Protein AF-A0A662HQ73-F1 (afdb_monomer_lite)

Secondary structure (DSSP, 8-state):
--EEEESSHHHHHHHHHTTSS-TTTEEEEEETTEEEEEESS-BTTB-EEEEE--TTTHHHHHHHHHHTT--EEE---------

Foldseek 3Di:
DEEAEDADVVVVVVCVVVVLDAQVFWAWEDDQQKTWTDGPDDDPSNYIYIYRDDNVCSVVVVVVCVVRVHHYHYDDDDDDDDD

pLDDT: mean 89.9, std 6.98, range [53.91, 97.31]

Sequence (83 aa):
MALIRLFNGKDLQKLIDKKIVSPDTHIIVVRFNTFYFVPIVTSRHRHYIILKANRSEGVDLFKNLAKQGFTLVKGSLRFLIER

Radius of gyration: 12.06 Å; chains: 1; bounding box: 26×37×28 Å

Structure (mmCIF, N/CA/C/O backbone):
data_AF-A0A662HQ73-F1
#
_entry.id   AF-A0A662HQ73-F1
#
loop_
_atom_site.group_PDB
_atom_site.id
_atom_site.type_symbol
_atom_site.label_atom_id
_atom_site.label_alt_id
_atom_site.label_comp_id
_atom_site.label_asym_id
_atom_site.label_entity_id
_atom_site.label_seq_id
_atom_site.pdbx_PDB_ins_code
_atom_site.Cartn_x
_atom_site.Cartn_y
_atom_site.Cartn_z
_atom_site.occupancy
_atom_site.B_iso_or_equiv
_atom_site.auth_seq_id
_atom_site.auth_comp_id
_atom_site.auth_asym_id
_atom_site.auth_atom_id
_atom_site.pdbx_PDB_model_num
ATOM 1 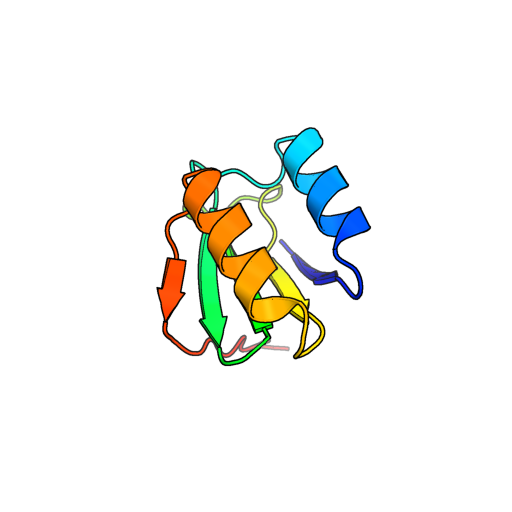N N . MET A 1 1 ? 7.087 -13.719 -8.838 1.00 76.31 1 MET A N 1
ATOM 2 C CA . MET A 1 1 ? 6.312 -12.592 -8.269 1.00 76.31 1 MET A CA 1
ATOM 3 C C . MET A 1 1 ? 5.469 -13.154 -7.136 1.00 76.31 1 MET A C 1
ATOM 5 O O . MET A 1 1 ? 5.024 -14.285 -7.261 1.00 76.31 1 MET A O 1
ATOM 9 N N . ALA A 1 2 ? 5.324 -12.441 -6.021 1.00 84.38 2 ALA A N 1
ATOM 10 C CA . ALA A 1 2 ? 4.690 -12.987 -4.816 1.00 84.38 2 ALA A CA 1
ATOM 11 C C . ALA A 1 2 ? 3.581 -12.062 -4.314 1.00 84.38 2 ALA A C 1
ATOM 13 O O . ALA A 1 2 ? 3.616 -10.859 -4.580 1.00 84.38 2 ALA A O 1
ATOM 14 N N . LEU A 1 3 ? 2.632 -12.641 -3.580 1.00 89.06 3 LEU A N 1
ATOM 15 C CA . LEU A 1 3 ? 1.639 -11.913 -2.805 1.00 89.06 3 LEU A CA 1
ATOM 16 C C . LEU A 1 3 ? 2.102 -11.858 -1.349 1.00 89.06 3 LEU A C 1
ATOM 18 O O . LEU A 1 3 ? 2.076 -12.866 -0.644 1.00 89.06 3 LEU A O 1
ATOM 22 N N . ILE A 1 4 ? 2.530 -10.683 -0.907 1.00 91.19 4 ILE A N 1
ATOM 23 C CA . ILE A 1 4 ? 3.025 -10.450 0.448 1.00 91.19 4 ILE A CA 1
ATOM 24 C C . ILE A 1 4 ? 1.869 -9.929 1.301 1.00 91.19 4 ILE A C 1
ATOM 26 O O . ILE A 1 4 ? 1.162 -9.001 0.914 1.00 91.19 4 ILE A O 1
ATOM 30 N N . ARG A 1 5 ? 1.669 -10.513 2.482 1.00 91.81 5 ARG A N 1
ATOM 31 C CA . ARG A 1 5 ? 0.701 -10.017 3.466 1.00 91.81 5 ARG A CA 1
ATOM 32 C C . ARG A 1 5 ? 1.457 -9.357 4.607 1.00 91.81 5 ARG A C 1
ATOM 34 O O . ARG A 1 5 ? 2.295 -9.995 5.235 1.00 91.81 5 ARG A O 1
ATOM 41 N N . LEU A 1 6 ? 1.154 -8.090 4.857 1.00 91.50 6 LEU A N 1
ATOM 42 C CA . LEU A 1 6 ? 1.674 -7.329 5.981 1.00 91.50 6 LEU A CA 1
ATOM 43 C C . LEU A 1 6 ? 0.608 -7.250 7.069 1.00 91.50 6 LEU A C 1
ATOM 45 O O . LEU A 1 6 ? -0.559 -6.948 6.804 1.00 91.50 6 LEU A O 1
ATOM 49 N N . PHE A 1 7 ? 1.039 -7.504 8.299 1.00 82.88 7 PHE A N 1
ATOM 50 C CA . PHE A 1 7 ? 0.185 -7.480 9.487 1.00 82.88 7 PHE A CA 1
ATOM 51 C C . PHE A 1 7 ? 0.382 -6.216 10.331 1.00 82.88 7 PHE A C 1
ATOM 53 O O . PHE A 1 7 ? -0.348 -6.006 11.293 1.00 82.88 7 PHE A O 1
ATOM 60 N N . ASN A 1 8 ? 1.363 -5.375 9.989 1.00 81.56 8 ASN A N 1
ATOM 61 C CA . ASN A 1 8 ? 1.644 -4.125 10.685 1.00 81.56 8 ASN A CA 1
ATOM 62 C C . ASN A 1 8 ? 2.100 -3.029 9.700 1.00 81.56 8 ASN A C 1
ATOM 64 O O . ASN A 1 8 ? 2.608 -3.314 8.614 1.00 81.56 8 ASN A O 1
ATOM 68 N N . GLY A 1 9 ? 1.934 -1.763 10.095 1.00 81.56 9 GLY A N 1
ATOM 69 C CA . GLY A 1 9 ? 2.376 -0.611 9.299 1.00 81.56 9 GLY A CA 1
ATOM 70 C C . GLY A 1 9 ? 3.892 -0.365 9.317 1.00 81.56 9 GLY A C 1
ATOM 71 O O . GLY A 1 9 ? 4.416 0.259 8.399 1.00 81.56 9 GLY A O 1
ATOM 72 N N . LYS A 1 10 ? 4.625 -0.881 10.315 1.00 86.50 10 LYS A N 1
ATOM 73 C CA . LYS A 1 10 ? 6.088 -0.706 10.413 1.00 86.50 10 LYS A CA 1
ATOM 74 C C . LYS A 1 10 ? 6.819 -1.413 9.270 1.00 86.50 10 LYS A C 1
ATOM 76 O O . LYS A 1 10 ? 7.778 -0.878 8.722 1.00 86.50 10 LYS A O 1
ATOM 81 N N . ASP A 1 11 ? 6.358 -2.598 8.889 1.00 88.25 11 ASP A N 1
ATOM 82 C CA . ASP A 1 11 ? 6.929 -3.361 7.785 1.00 88.25 11 ASP A CA 1
ATOM 83 C C . ASP A 1 11 ? 6.603 -2.721 6.436 1.00 88.25 11 ASP A C 1
ATOM 85 O O . ASP A 1 11 ? 7.450 -2.741 5.547 1.00 88.25 11 ASP A O 1
ATOM 89 N N . LEU A 1 12 ? 5.441 -2.067 6.302 1.00 90.31 12 LEU A N 1
ATOM 90 C CA . LEU A 1 12 ? 5.154 -1.239 5.129 1.00 90.31 12 LEU A CA 1
ATOM 91 C C . LEU A 1 12 ? 6.167 -0.094 5.011 1.00 90.31 12 LEU A C 1
ATOM 93 O O . LEU A 1 12 ? 6.718 0.112 3.931 1.00 90.31 12 LEU A O 1
ATOM 97 N N . GLN A 1 13 ? 6.448 0.611 6.111 1.00 90.00 13 GLN A N 1
ATOM 98 C CA . GLN A 1 13 ? 7.393 1.728 6.093 1.00 90.00 13 GLN A CA 1
ATOM 99 C C . GLN A 1 13 ? 8.786 1.278 5.637 1.00 90.00 13 GLN A C 1
ATOM 101 O O . GLN A 1 13 ? 9.358 1.896 4.747 1.00 90.00 13 GLN A O 1
ATOM 106 N N . LYS A 1 14 ? 9.273 0.122 6.110 1.00 91.44 14 LYS A N 1
ATOM 107 C CA . LYS A 1 14 ? 10.542 -0.458 5.628 1.00 91.44 14 LYS A CA 1
ATOM 108 C C . LYS A 1 14 ? 10.560 -0.682 4.111 1.00 91.44 14 LYS A C 1
ATOM 110 O O . LYS A 1 14 ? 11.612 -0.539 3.491 1.00 91.44 14 LYS A O 1
ATOM 115 N N . LEU A 1 15 ? 9.438 -1.088 3.509 1.00 90.62 15 LEU A N 1
ATOM 116 C CA . LEU A 1 15 ? 9.350 -1.298 2.058 1.00 90.62 15 LEU A CA 1
ATOM 117 C C . LEU A 1 15 ? 9.358 0.024 1.283 1.00 90.62 15 LEU A C 1
ATOM 119 O O . LEU A 1 15 ? 9.945 0.083 0.199 1.00 90.62 15 LEU A O 1
ATOM 123 N N . ILE A 1 16 ? 8.739 1.066 1.840 1.00 91.31 16 ILE A N 1
ATOM 124 C CA . ILE A 1 16 ? 8.753 2.421 1.280 1.00 91.31 16 ILE A CA 1
ATOM 125 C C . ILE A 1 16 ? 10.157 3.025 1.378 1.00 91.31 16 ILE A C 1
ATOM 127 O O . ILE A 1 16 ? 10.693 3.482 0.370 1.00 91.31 16 ILE A O 1
ATOM 131 N N . ASP A 1 17 ? 10.798 2.937 2.544 1.00 91.31 17 ASP A N 1
ATOM 132 C CA . ASP A 1 17 ? 12.146 3.470 2.783 1.00 91.31 17 ASP A CA 1
ATOM 133 C C . ASP A 1 17 ? 13.180 2.816 1.853 1.00 91.31 17 ASP A C 1
ATOM 135 O O . ASP A 1 17 ? 14.063 3.477 1.306 1.00 91.31 17 ASP A O 1
ATOM 139 N N . LYS A 1 18 ? 13.028 1.509 1.599 1.00 89.94 18 LYS A N 1
ATOM 140 C CA . LYS A 1 18 ? 13.850 0.758 0.635 1.00 89.94 18 LYS A CA 1
ATOM 141 C C . LYS A 1 18 ? 13.488 1.020 -0.832 1.00 89.94 18 LYS A C 1
ATOM 143 O O . LYS A 1 18 ? 14.079 0.395 -1.711 1.00 89.94 18 LYS A O 1
ATOM 148 N N . LYS A 1 19 ? 12.509 1.887 -1.120 1.00 88.00 19 LYS A N 1
ATOM 149 C CA . LYS A 1 19 ? 11.978 2.178 -2.469 1.00 88.00 19 LYS A CA 1
ATOM 150 C C . LYS A 1 19 ? 11.485 0.934 -3.227 1.00 88.00 19 LYS A C 1
ATOM 152 O O . LYS A 1 19 ? 11.387 0.917 -4.460 1.00 88.00 19 LYS A O 1
ATOM 157 N N . ILE A 1 20 ? 11.149 -0.123 -2.488 1.00 88.12 20 ILE A N 1
ATOM 158 C CA . ILE A 1 20 ? 10.510 -1.323 -3.037 1.00 88.12 20 ILE A CA 1
ATOM 159 C C . ILE A 1 20 ? 9.069 -0.977 -3.411 1.00 88.12 20 ILE A C 1
ATOM 161 O O . ILE A 1 20 ? 8.587 -1.412 -4.457 1.00 88.12 20 ILE A O 1
ATOM 165 N N . VAL A 1 21 ? 8.429 -0.139 -2.592 1.00 92.75 21 VAL A N 1
ATOM 166 C CA . VAL A 1 21 ? 7.092 0.414 -2.806 1.00 92.75 21 VAL A CA 1
ATOM 167 C C . VAL A 1 21 ? 7.198 1.930 -2.892 1.00 92.75 21 VAL A C 1
ATOM 169 O O . VAL A 1 21 ? 7.729 2.569 -1.993 1.00 92.75 21 VAL A O 1
ATOM 172 N N . SER A 1 22 ? 6.700 2.512 -3.973 1.00 94.62 22 SER A N 1
ATOM 173 C CA . SER A 1 22 ? 6.680 3.959 -4.191 1.00 94.62 22 SER A CA 1
ATOM 174 C C . SER A 1 22 ? 5.500 4.336 -5.090 1.00 94.62 22 SER A C 1
ATOM 176 O O . SER A 1 22 ? 4.981 3.452 -5.784 1.00 94.62 22 SER A O 1
ATOM 178 N N . PRO A 1 23 ? 5.098 5.618 -5.129 1.00 96.00 23 PRO A N 1
ATOM 179 C CA . PRO A 1 23 ? 4.050 6.093 -6.032 1.00 96.00 23 PRO A CA 1
ATOM 180 C C . PRO A 1 23 ? 4.288 5.735 -7.503 1.00 96.00 23 PRO A C 1
ATOM 182 O O . PRO A 1 23 ? 3.362 5.328 -8.195 1.00 96.00 23 PRO A O 1
ATOM 185 N N . ASP A 1 24 ? 5.542 5.791 -7.956 1.00 93.75 24 ASP A N 1
ATOM 186 C CA . ASP A 1 24 ? 5.908 5.507 -9.353 1.00 93.75 24 ASP A CA 1
ATOM 187 C C . ASP A 1 24 ? 5.848 4.018 -9.706 1.00 93.75 24 ASP A C 1
ATOM 189 O O . ASP A 1 24 ? 5.974 3.628 -10.865 1.00 93.75 24 ASP A O 1
ATOM 193 N N . THR A 1 25 ? 5.735 3.154 -8.696 1.00 94.06 25 THR A N 1
ATOM 194 C CA . THR A 1 25 ? 5.851 1.705 -8.873 1.00 94.06 25 THR A CA 1
ATOM 195 C C . THR A 1 25 ? 4.585 0.967 -8.482 1.00 94.06 25 THR A C 1
ATOM 197 O O . THR A 1 25 ? 4.382 -0.140 -8.979 1.00 94.06 25 THR A O 1
ATOM 200 N N . HIS A 1 26 ? 3.745 1.549 -7.620 1.00 96.31 26 HIS A N 1
ATOM 201 C CA . HIS A 1 26 ? 2.535 0.917 -7.110 1.00 96.31 26 HIS A CA 1
ATOM 202 C C . HIS A 1 26 ? 1.341 1.872 -7.090 1.00 96.31 26 HIS A C 1
ATOM 204 O O . HIS A 1 26 ? 1.430 3.004 -6.621 1.00 96.31 26 HIS A O 1
ATOM 210 N N . ILE A 1 27 ? 0.188 1.344 -7.487 1.00 96.38 27 ILE A N 1
ATOM 211 C CA . ILE A 1 27 ? -1.127 1.927 -7.209 1.00 96.38 27 ILE A CA 1
ATOM 212 C C . ILE A 1 27 ? -1.700 1.229 -5.979 1.00 96.38 27 ILE A C 1
ATOM 214 O O . ILE A 1 27 ? -1.435 0.048 -5.741 1.00 96.38 27 ILE A O 1
ATOM 218 N N . ILE A 1 28 ? -2.496 1.944 -5.192 1.00 97.00 28 ILE A N 1
ATOM 219 C CA . ILE A 1 28 ? -3.126 1.394 -3.997 1.00 97.00 28 ILE A CA 1
ATOM 220 C C . ILE A 1 28 ? -4.623 1.247 -4.232 1.00 97.00 28 ILE A C 1
ATOM 222 O O . ILE A 1 28 ? -5.333 2.238 -4.378 1.00 97.00 28 ILE A O 1
ATOM 226 N N . VAL A 1 29 ? -5.134 0.019 -4.208 1.00 97.06 29 VAL A N 1
ATOM 227 C CA . VAL A 1 29 ? -6.579 -0.221 -4.150 1.00 97.06 29 VAL A CA 1
ATOM 228 C C . VAL A 1 29 ? -7.003 -0.332 -2.691 1.00 97.06 29 VAL A C 1
ATOM 230 O O . VAL A 1 29 ? -6.394 -1.064 -1.914 1.00 97.06 29 VAL A O 1
ATOM 233 N N . VAL A 1 30 ? -8.043 0.396 -2.301 1.00 95.38 30 VAL A N 1
ATOM 234 C CA . VAL A 1 30 ? -8.513 0.474 -0.915 1.00 95.38 30 VAL A CA 1
ATOM 235 C C . VAL A 1 30 ? -9.913 -0.116 -0.804 1.00 95.38 30 VAL A C 1
ATOM 237 O O . VAL A 1 30 ? -10.851 0.363 -1.448 1.00 95.38 30 VAL A O 1
ATOM 240 N N . ARG A 1 31 ? -10.059 -1.124 0.067 1.00 92.69 31 ARG A N 1
ATOM 241 C CA . ARG A 1 31 ? -11.338 -1.749 0.433 1.00 92.69 31 ARG A CA 1
ATOM 242 C C . ARG A 1 31 ? -11.493 -1.762 1.950 1.00 92.69 31 ARG A C 1
ATOM 244 O O . ARG A 1 31 ? -10.801 -2.515 2.632 1.00 92.69 31 ARG A O 1
ATOM 251 N N . PHE A 1 32 ? -12.429 -0.980 2.483 1.00 89.38 32 PHE A N 1
ATOM 252 C CA . PHE A 1 32 ? -12.605 -0.813 3.933 1.00 89.38 32 PHE A CA 1
ATOM 253 C C . PHE A 1 32 ? -11.284 -0.408 4.619 1.00 89.38 32 PHE A C 1
ATOM 255 O O . PHE A 1 32 ? -10.782 0.680 4.365 1.00 89.38 32 PHE A O 1
ATOM 262 N N . ASN A 1 33 ? -10.712 -1.276 5.457 1.00 90.19 33 ASN A N 1
ATOM 263 C CA . ASN A 1 33 ? -9.427 -1.098 6.142 1.00 90.19 33 ASN A CA 1
ATOM 264 C C . ASN A 1 33 ? -8.274 -1.893 5.498 1.00 90.19 33 ASN A C 1
ATOM 266 O O . ASN A 1 33 ? -7.241 -2.108 6.131 1.00 90.19 33 ASN A O 1
ATOM 270 N N . THR A 1 34 ? -8.459 -2.389 4.273 1.00 93.25 34 THR A N 1
ATOM 271 C CA . THR A 1 34 ? -7.451 -3.165 3.543 1.00 93.25 34 THR A CA 1
ATOM 272 C C . THR A 1 34 ? -6.900 -2.357 2.376 1.00 93.25 34 THR A C 1
ATOM 274 O O . THR A 1 34 ? -7.661 -1.831 1.561 1.00 93.25 34 THR A O 1
ATOM 277 N N . PHE A 1 35 ? -5.576 -2.298 2.298 1.00 95.62 35 PHE A N 1
ATOM 278 C CA . PHE A 1 35 ? -4.804 -1.590 1.287 1.00 95.62 35 PHE A CA 1
ATOM 279 C C . PHE A 1 35 ? -4.050 -2.618 0.449 1.00 95.62 35 PHE A C 1
ATOM 281 O O . PHE A 1 35 ? -3.243 -3.391 0.968 1.00 95.62 35 PHE A O 1
ATOM 288 N N . TYR A 1 36 ? -4.338 -2.635 -0.844 1.00 96.25 36 TYR A N 1
ATOM 289 C CA . TYR A 1 36 ? -3.708 -3.507 -1.821 1.00 96.25 36 TYR A CA 1
ATOM 290 C C . TYR A 1 36 ? -2.733 -2.682 -2.651 1.00 96.25 36 TYR A C 1
ATOM 292 O O . TYR A 1 36 ? -3.164 -1.860 -3.454 1.00 96.25 36 TYR A O 1
ATOM 300 N N . PHE A 1 37 ? -1.437 -2.903 -2.481 1.00 95.69 37 PHE A N 1
ATOM 301 C CA . PHE A 1 37 ? -0.416 -2.292 -3.320 1.00 95.69 37 PHE A CA 1
ATOM 302 C C . PHE A 1 37 ? -0.213 -3.179 -4.542 1.00 95.69 37 PHE A C 1
ATOM 304 O O . PHE A 1 37 ? 0.156 -4.353 -4.432 1.00 95.69 37 PHE A O 1
ATOM 311 N N . VAL A 1 38 ? -0.494 -2.602 -5.700 1.00 95.06 38 VAL A N 1
ATOM 312 C CA . VAL A 1 38 ? -0.509 -3.254 -7.003 1.00 95.06 38 VAL A CA 1
ATOM 313 C C . VAL A 1 38 ? 0.614 -2.651 -7.835 1.00 95.06 38 VAL A C 1
ATOM 315 O O . VAL A 1 38 ? 0.576 -1.445 -8.075 1.00 95.06 38 VAL A O 1
ATOM 318 N N . PRO A 1 39 ? 1.603 -3.442 -8.282 1.00 94.50 39 PRO A N 1
ATOM 319 C CA . PRO A 1 39 ? 2.621 -2.957 -9.200 1.00 94.50 39 PRO A CA 1
ATOM 320 C C . PRO A 1 39 ? 2.004 -2.360 -10.467 1.00 94.50 39 PRO A C 1
ATOM 322 O O . PRO A 1 39 ? 1.165 -3.002 -11.095 1.00 94.50 39 PRO A O 1
ATOM 325 N N . ILE A 1 40 ? 2.448 -1.166 -10.862 1.00 93.12 40 ILE A N 1
ATOM 326 C CA . ILE A 1 40 ? 2.061 -0.548 -12.143 1.00 93.12 40 ILE A CA 1
ATOM 327 C C . ILE A 1 40 ? 2.638 -1.369 -13.299 1.00 93.12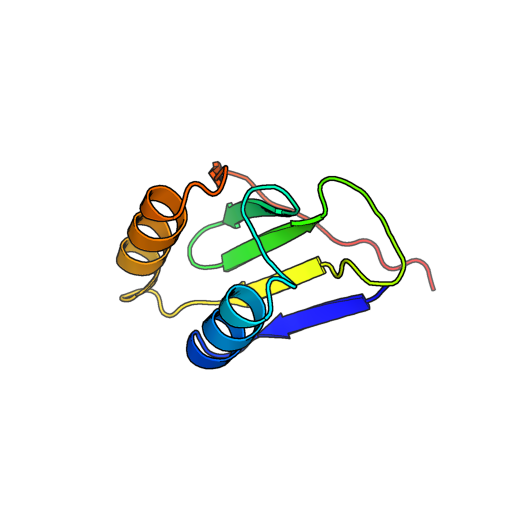 40 ILE A C 1
ATOM 329 O O . ILE A 1 40 ? 1.943 -1.694 -14.256 1.00 93.12 40 ILE A O 1
ATOM 333 N N . VAL A 1 41 ? 3.915 -1.742 -13.169 1.00 88.00 41 VAL A N 1
ATOM 334 C CA . VAL A 1 41 ? 4.621 -2.617 -14.105 1.00 88.00 41 VAL A CA 1
ATOM 335 C C . VAL A 1 41 ? 5.000 -3.902 -13.383 1.00 88.00 41 VAL A C 1
ATOM 337 O O . VAL A 1 41 ? 5.704 -3.892 -12.368 1.00 88.00 41 VAL A O 1
ATOM 340 N N . THR A 1 42 ? 4.542 -5.029 -13.918 1.00 79.12 42 THR A N 1
ATOM 341 C CA . THR A 1 42 ? 4.850 -6.354 -13.381 1.00 79.12 42 THR A CA 1
ATOM 342 C C . THR A 1 42 ? 6.314 -6.705 -13.628 1.00 79.12 42 THR A C 1
ATOM 344 O O . THR A 1 42 ? 6.788 -6.672 -14.761 1.00 79.12 42 THR A O 1
ATOM 347 N N . SER A 1 43 ? 7.041 -7.085 -12.576 1.00 83.19 43 SER A N 1
ATOM 348 C CA . SER A 1 43 ? 8.400 -7.627 -12.691 1.00 83.19 43 SER A CA 1
ATOM 349 C C . SER A 1 43 ? 8.699 -8.581 -11.536 1.00 83.19 43 SER A C 1
ATOM 351 O O . SER A 1 43 ? 7.984 -8.604 -10.534 1.00 83.19 43 SER A O 1
ATOM 353 N N . ARG A 1 44 ? 9.792 -9.350 -11.629 1.00 82.25 44 ARG A N 1
ATOM 354 C CA . ARG A 1 44 ? 10.177 -10.304 -10.571 1.00 82.25 44 ARG A CA 1
ATOM 355 C C . ARG A 1 44 ? 10.409 -9.663 -9.194 1.00 82.25 44 ARG A C 1
ATOM 357 O O . ARG A 1 44 ? 10.283 -10.366 -8.198 1.00 82.25 44 ARG A O 1
ATOM 364 N N . HIS A 1 45 ? 10.698 -8.361 -9.165 1.00 82.94 45 HIS A N 1
ATOM 365 C CA . HIS A 1 45 ? 11.041 -7.585 -7.967 1.00 82.94 45 HIS A CA 1
ATOM 366 C C . HIS A 1 45 ? 9.896 -6.701 -7.456 1.00 82.94 45 HIS A C 1
ATOM 368 O O . HIS A 1 45 ? 10.035 -6.052 -6.420 1.00 82.94 45 HIS A O 1
ATOM 374 N N . ARG A 1 46 ? 8.773 -6.628 -8.184 1.00 88.31 46 ARG A N 1
ATOM 375 C CA . ARG A 1 46 ? 7.608 -5.818 -7.802 1.00 88.31 46 ARG A CA 1
ATOM 376 C C . ARG A 1 46 ? 6.490 -6.755 -7.373 1.00 88.31 46 ARG A C 1
ATOM 378 O O . ARG A 1 46 ? 5.918 -7.469 -8.188 1.00 88.31 46 ARG A O 1
ATOM 385 N N . HIS A 1 47 ? 6.246 -6.801 -6.072 1.00 90.06 47 HIS A N 1
ATOM 386 C CA . HIS A 1 47 ? 5.338 -7.758 -5.450 1.00 90.06 47 HIS A CA 1
ATOM 387 C C . HIS A 1 47 ? 3.990 -7.108 -5.159 1.00 90.06 47 HIS A C 1
ATOM 389 O O . HIS A 1 47 ? 3.918 -5.919 -4.862 1.00 90.06 47 HIS A O 1
ATOM 395 N N . TYR A 1 48 ? 2.925 -7.904 -5.185 1.00 93.44 48 TYR A N 1
ATOM 396 C CA . TYR A 1 48 ? 1.647 -7.458 -4.645 1.00 93.44 48 TYR A CA 1
ATOM 397 C C . TYR A 1 48 ? 1.729 -7.456 -3.127 1.00 93.44 48 TYR A C 1
ATOM 399 O O . TYR A 1 48 ? 2.262 -8.402 -2.539 1.00 93.44 48 TYR A O 1
ATOM 407 N N . ILE A 1 49 ? 1.174 -6.430 -2.491 1.00 94.50 49 ILE A N 1
ATOM 408 C CA . ILE A 1 49 ? 1.188 -6.323 -1.032 1.00 94.50 49 ILE A CA 1
ATOM 409 C C . ILE A 1 49 ? -0.227 -6.092 -0.534 1.00 94.50 49 ILE A C 1
ATOM 411 O O . ILE A 1 49 ? -0.945 -5.240 -1.046 1.00 94.50 49 ILE A O 1
ATOM 415 N N . ILE A 1 50 ? -0.621 -6.842 0.486 1.00 95.06 50 ILE A N 1
ATOM 416 C CA . ILE A 1 50 ? -1.873 -6.636 1.205 1.00 95.06 50 ILE A CA 1
ATOM 417 C C . ILE A 1 50 ? -1.524 -6.178 2.611 1.00 95.06 50 ILE A C 1
ATOM 419 O O . ILE A 1 50 ? -0.916 -6.936 3.364 1.00 95.06 50 ILE A O 1
ATOM 423 N N . LEU A 1 51 ? -1.948 -4.975 2.977 1.00 95.00 51 LEU A N 1
ATOM 424 C CA . LEU A 1 51 ? -1.900 -4.485 4.347 1.00 95.00 51 LEU A CA 1
ATOM 425 C C . LEU A 1 51 ? -3.325 -4.362 4.880 1.00 95.00 51 LEU A C 1
ATOM 427 O O . LEU A 1 51 ? -4.140 -3.618 4.333 1.00 95.00 51 LEU A O 1
ATOM 431 N N . LYS A 1 52 ? -3.621 -5.068 5.970 1.00 92.94 52 LYS A N 1
ATOM 432 C CA . LYS A 1 52 ? -4.864 -4.878 6.723 1.00 92.94 52 LYS A CA 1
ATOM 433 C C . LYS A 1 52 ? -4.567 -3.987 7.924 1.00 92.94 52 LYS A C 1
ATOM 435 O O . LYS A 1 52 ? -3.909 -4.426 8.860 1.00 92.94 52 LYS A O 1
ATOM 440 N N . ALA A 1 53 ? -5.036 -2.746 7.879 1.00 90.56 53 ALA A N 1
ATOM 441 C CA . ALA A 1 53 ? -4.885 -1.797 8.976 1.00 90.56 53 ALA A CA 1
ATOM 442 C C . ALA A 1 53 ? -5.963 -2.013 10.046 1.00 90.56 53 ALA A C 1
ATOM 444 O O . ALA A 1 53 ? -7.045 -2.544 9.761 1.00 90.56 53 ALA A O 1
ATOM 445 N N . ASN A 1 54 ? -5.714 -1.553 11.271 1.00 89.19 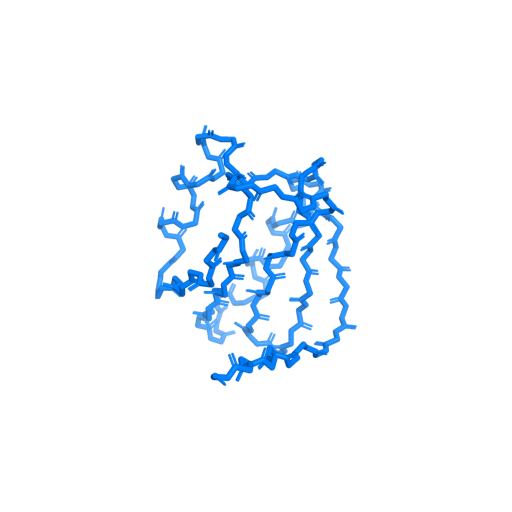54 ASN A N 1
ATOM 446 C CA . ASN A 1 54 ? -6.775 -1.459 12.270 1.00 89.19 54 ASN A CA 1
ATOM 447 C C . ASN A 1 54 ? -7.829 -0.436 11.826 1.00 89.19 54 ASN A C 1
ATOM 449 O O . ASN A 1 54 ? -7.536 0.515 11.100 1.00 89.19 54 ASN A O 1
ATOM 453 N N . ARG A 1 55 ? -9.084 -0.623 12.252 1.00 81.88 55 ARG A N 1
ATOM 454 C CA . ARG A 1 55 ? -10.193 0.251 11.828 1.00 81.88 55 ARG A CA 1
ATOM 455 C C . ARG A 1 55 ? -9.979 1.709 12.251 1.00 81.88 55 ARG A C 1
ATOM 457 O O . ARG A 1 55 ? -10.334 2.600 11.488 1.00 81.88 55 ARG A O 1
ATOM 464 N N . SER A 1 56 ? -9.384 1.928 13.423 1.00 84.88 56 SER A N 1
ATOM 465 C CA . SER A 1 56 ? -9.009 3.248 13.943 1.00 84.88 56 SER A CA 1
ATOM 466 C C . SER A 1 56 ? -7.904 3.922 13.123 1.00 84.88 56 SER A C 1
ATOM 468 O O . SER A 1 56 ? -7.930 5.131 12.949 1.00 84.88 56 SER A O 1
ATOM 470 N N . GLU A 1 57 ? -6.969 3.146 12.573 1.00 87.00 57 GLU A N 1
ATOM 471 C CA . GLU A 1 57 ? -5.773 3.650 11.878 1.00 87.00 57 GLU A CA 1
ATOM 472 C C . GLU A 1 57 ? -5.977 3.819 10.367 1.00 87.00 57 GLU A C 1
ATOM 474 O O . GLU A 1 57 ? -5.209 4.513 9.703 1.00 87.00 57 GLU A O 1
ATOM 479 N N . GLY A 1 58 ? -7.001 3.179 9.793 1.00 87.50 58 GLY A N 1
ATOM 480 C CA . GLY A 1 58 ? -7.202 3.144 8.343 1.00 87.50 58 GLY A CA 1
ATOM 481 C C . GLY A 1 58 ? -7.372 4.528 7.710 1.00 87.50 58 GLY A C 1
ATOM 482 O O . GLY A 1 58 ? -6.872 4.761 6.611 1.00 87.50 58 GLY A O 1
ATOM 483 N N . VAL A 1 59 ? -8.036 5.461 8.401 1.00 90.38 59 VAL A N 1
ATOM 484 C CA . VAL A 1 59 ? -8.234 6.833 7.901 1.00 90.38 59 VAL A CA 1
ATOM 485 C C . VAL A 1 59 ? -6.910 7.595 7.846 1.00 90.38 59 VAL A C 1
ATOM 487 O O . VAL A 1 59 ? -6.623 8.252 6.845 1.00 90.38 59 VAL A O 1
ATOM 490 N N . ASP A 1 60 ? -6.090 7.482 8.887 1.00 91.75 60 ASP A N 1
ATOM 491 C CA . ASP A 1 60 ? -4.799 8.170 8.950 1.00 91.75 60 ASP A CA 1
ATOM 492 C C . ASP A 1 60 ? -3.800 7.561 7.972 1.00 91.75 60 ASP A C 1
ATOM 494 O O . ASP A 1 60 ? -3.113 8.291 7.257 1.00 91.75 60 ASP A O 1
ATOM 498 N N . LEU A 1 61 ? -3.792 6.233 7.842 1.00 92.12 61 LEU A N 1
ATOM 499 C CA . LEU A 1 61 ? -2.997 5.542 6.833 1.00 92.12 61 LEU A CA 1
ATOM 500 C C . LEU A 1 61 ? -3.376 5.989 5.415 1.00 92.12 61 LEU A C 1
ATOM 502 O O . LEU A 1 61 ? -2.490 6.296 4.619 1.00 92.12 61 LEU A O 1
ATOM 506 N N . PHE A 1 62 ? -4.673 6.088 5.107 1.00 93.31 62 PHE A N 1
ATOM 507 C CA . PHE A 1 62 ? -5.143 6.583 3.811 1.00 93.31 62 PHE A CA 1
ATOM 508 C C . PHE A 1 62 ? -4.618 7.994 3.526 1.00 93.31 62 PHE A C 1
ATOM 510 O O . PHE A 1 62 ? -4.049 8.240 2.462 1.00 93.31 62 PHE A O 1
ATOM 517 N N . LYS A 1 63 ? -4.772 8.917 4.485 1.00 93.69 63 LYS A N 1
ATOM 518 C CA . LYS A 1 63 ? -4.297 10.301 4.346 1.00 93.69 63 LYS A CA 1
ATOM 519 C C . LYS A 1 63 ? -2.780 10.364 4.179 1.00 93.69 63 LYS A C 1
ATOM 521 O O . LYS A 1 63 ? -2.299 11.138 3.358 1.00 93.69 63 LYS A O 1
ATOM 526 N N . ASN A 1 64 ? -2.034 9.561 4.932 1.00 94.44 64 ASN A N 1
ATOM 527 C CA . ASN A 1 64 ? -0.575 9.530 4.859 1.00 94.44 64 ASN A CA 1
ATOM 528 C C . ASN A 1 64 ? -0.091 9.012 3.502 1.00 94.44 64 ASN A C 1
ATOM 530 O O . ASN A 1 64 ? 0.766 9.640 2.889 1.00 94.44 64 ASN A O 1
ATOM 534 N N . LEU A 1 65 ? -0.681 7.930 2.990 1.00 95.06 65 LEU A N 1
ATOM 535 C CA . LEU A 1 65 ? -0.355 7.395 1.666 1.00 95.06 65 LEU A CA 1
ATOM 536 C C . LEU A 1 65 ? -0.715 8.384 0.545 1.00 95.06 65 LEU A C 1
ATOM 538 O O . LEU A 1 65 ? 0.073 8.567 -0.379 1.00 95.06 65 LEU A O 1
ATOM 542 N N . ALA A 1 66 ? -1.850 9.082 0.659 1.00 94.50 66 ALA A N 1
ATOM 543 C CA . ALA A 1 66 ? -2.226 10.143 -0.279 1.00 94.50 66 ALA A CA 1
ATOM 544 C C . ALA A 1 66 ? -1.210 11.296 -0.277 1.00 94.50 66 ALA A C 1
ATOM 546 O O . ALA A 1 66 ? -0.766 11.734 -1.334 1.00 94.50 66 ALA A O 1
ATOM 547 N N . LYS A 1 67 ? -0.790 11.754 0.911 1.00 96.19 67 LYS A N 1
ATOM 548 C CA . LYS A 1 67 ? 0.232 12.805 1.063 1.00 96.19 67 LYS A CA 1
ATOM 549 C C . LYS A 1 67 ? 1.596 12.397 0.507 1.00 96.19 67 LYS A C 1
ATOM 551 O O . LYS A 1 67 ? 2.332 13.254 0.039 1.00 96.19 67 LYS A O 1
ATOM 556 N N . GLN A 1 68 ? 1.926 11.108 0.550 1.00 94.25 68 GLN A N 1
ATOM 557 C CA . GLN A 1 68 ? 3.146 10.564 -0.052 1.00 94.25 68 GLN A CA 1
ATOM 558 C C . GLN A 1 68 ? 3.073 10.467 -1.586 1.00 94.25 68 GLN A C 1
ATOM 560 O O . GLN A 1 68 ? 4.053 10.071 -2.207 1.00 94.25 68 GLN A O 1
ATOM 565 N N . GLY A 1 69 ? 1.939 10.822 -2.203 1.00 96.12 69 GLY A N 1
ATOM 566 C CA . GLY A 1 69 ? 1.775 10.878 -3.656 1.00 96.12 69 GLY A CA 1
ATOM 567 C C . GLY A 1 69 ? 1.266 9.587 -4.293 1.00 96.12 69 GLY A C 1
ATOM 568 O O . GLY A 1 69 ? 1.182 9.514 -5.516 1.00 96.12 69 GLY A O 1
ATOM 569 N N . PHE A 1 70 ? 0.909 8.564 -3.508 1.00 97.31 70 PHE A N 1
ATOM 570 C CA . PHE A 1 70 ? 0.335 7.344 -4.074 1.00 97.31 70 PHE A CA 1
ATOM 571 C C . PHE A 1 70 ? -1.013 7.628 -4.739 1.00 97.31 70 PHE A C 1
ATOM 573 O O . PHE A 1 70 ? -1.851 8.347 -4.199 1.00 97.31 70 PHE A O 1
ATOM 580 N N . THR A 1 71 ? -1.268 6.976 -5.873 1.00 97.12 71 THR A N 1
ATOM 581 C CA . THR A 1 71 ? -2.617 6.929 -6.446 1.00 97.12 71 THR A CA 1
ATOM 582 C C . THR A 1 71 ? -3.456 5.929 -5.654 1.00 97.12 71 THR A C 1
ATOM 584 O O . THR A 1 71 ? -3.132 4.739 -5.624 1.00 97.12 71 THR A O 1
ATOM 587 N N . LEU A 1 72 ? -4.533 6.399 -5.014 1.00 96.94 72 LEU A N 1
ATOM 588 C CA . LEU A 1 72 ? -5.465 5.552 -4.266 1.00 96.94 72 LEU A CA 1
ATOM 589 C C . LEU A 1 72 ? -6.793 5.402 -5.008 1.00 96.94 72 LEU A C 1
ATOM 591 O O . LEU A 1 72 ? -7.465 6.384 -5.310 1.00 96.94 72 LEU A O 1
ATOM 595 N N . VAL A 1 73 ? -7.205 4.158 -5.233 1.00 96.19 73 VAL A N 1
ATOM 596 C CA . VAL A 1 73 ? -8.451 3.798 -5.915 1.00 96.19 73 VAL A CA 1
ATOM 597 C C . VAL A 1 73 ? -9.364 3.079 -4.930 1.00 96.19 73 VAL A C 1
ATOM 599 O O . VAL A 1 73 ? -8.981 2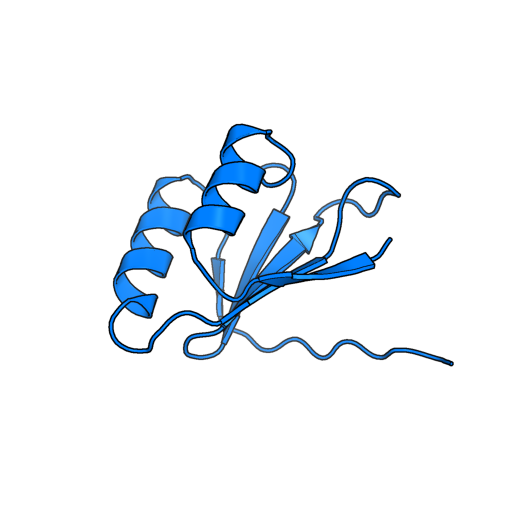.070 -4.339 1.00 96.19 73 VAL A O 1
ATOM 602 N N . LYS A 1 74 ? -10.597 3.560 -4.745 1.00 94.12 74 LYS A N 1
ATOM 603 C CA . LYS A 1 74 ? -11.607 2.807 -3.987 1.00 94.12 74 LYS A CA 1
ATOM 604 C C . LYS A 1 74 ? -12.093 1.633 -4.830 1.00 94.12 74 LYS A C 1
ATOM 606 O O . LYS A 1 74 ? -12.588 1.834 -5.933 1.00 94.12 74 LYS A O 1
ATOM 611 N N . GLY A 1 75 ? -11.978 0.417 -4.308 1.00 93.75 75 GLY A N 1
ATOM 612 C CA . GLY A 1 75 ? -12.380 -0.774 -5.048 1.00 93.75 75 GLY A CA 1
ATOM 613 C C . GLY A 1 75 ? -12.103 -2.064 -4.294 1.00 93.75 75 GLY A C 1
ATOM 614 O O . GLY A 1 75 ? -11.716 -2.056 -3.128 1.00 93.75 75 GLY A O 1
ATOM 615 N N . SER A 1 76 ? -12.300 -3.194 -4.963 1.00 89.19 76 SER A N 1
ATOM 616 C CA . SER A 1 76 ? -11.985 -4.514 -4.421 1.00 89.19 76 SER A CA 1
ATOM 617 C C . SER A 1 76 ? -11.179 -5.320 -5.421 1.00 89.19 76 SER A C 1
ATOM 619 O O 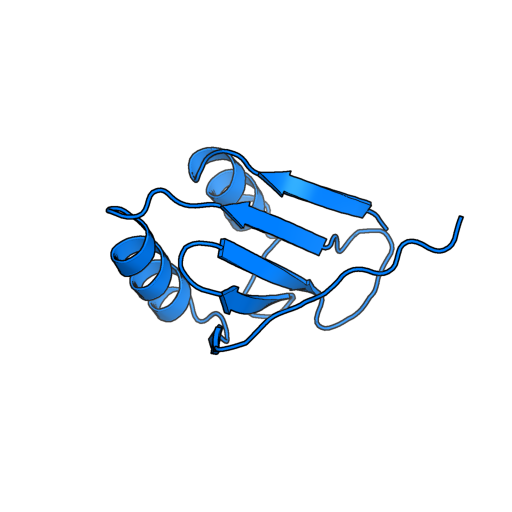. SER A 1 76 ? -11.566 -5.411 -6.582 1.00 89.19 76 SER A O 1
ATOM 621 N N . LEU A 1 77 ? -10.111 -5.957 -4.950 1.00 88.44 77 LEU A N 1
ATOM 622 C CA . LEU A 1 77 ? -9.334 -6.905 -5.737 1.00 88.44 77 LEU A CA 1
ATOM 623 C C . LEU A 1 77 ? -9.567 -8.327 -5.242 1.00 88.44 77 LEU A C 1
ATOM 625 O O . LEU A 1 77 ? -9.655 -8.578 -4.035 1.00 88.44 77 LEU A O 1
ATOM 629 N N . ARG A 1 78 ? -9.622 -9.259 -6.191 1.00 85.44 78 ARG A N 1
ATOM 630 C CA . ARG A 1 78 ? -9.604 -10.697 -5.942 1.00 85.44 78 ARG A CA 1
ATOM 631 C C . ARG A 1 78 ? -8.398 -11.279 -6.668 1.00 85.44 78 ARG A C 1
ATOM 633 O O . ARG A 1 78 ? -8.325 -11.204 -7.886 1.00 85.44 78 ARG A O 1
ATOM 640 N N . PHE A 1 79 ? -7.468 -11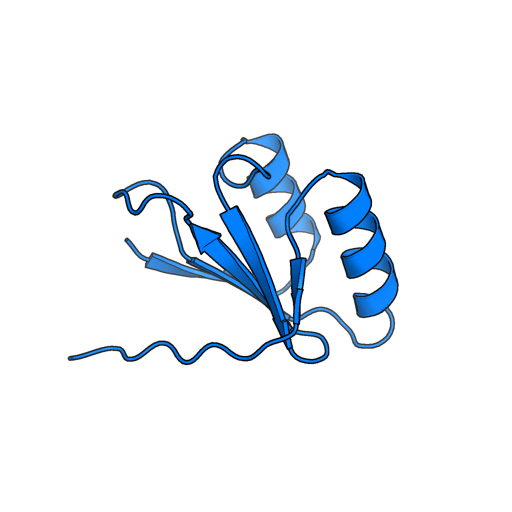.854 -5.913 1.00 83.12 79 PHE A N 1
ATOM 641 C CA . PHE A 1 79 ? -6.365 -12.621 -6.486 1.00 83.12 79 PHE A CA 1
ATOM 642 C C . PHE A 1 79 ? -6.860 -14.034 -6.778 1.00 83.12 79 PHE A C 1
ATOM 644 O O . PHE A 1 79 ? -7.310 -14.730 -5.864 1.00 83.12 79 PHE A O 1
ATOM 651 N N . LEU A 1 80 ? -6.806 -14.433 -8.045 1.00 82.94 80 LEU A N 1
ATOM 652 C CA . LEU A 1 80 ? -7.050 -15.804 -8.473 1.00 82.94 80 LEU A CA 1
ATOM 653 C C . LEU A 1 80 ? -5.689 -16.500 -8.525 1.00 82.94 80 LEU A C 1
ATOM 655 O O . LEU A 1 80 ? -4.802 -16.065 -9.252 1.00 82.94 80 LEU A O 1
ATOM 659 N N . ILE A 1 81 ? -5.500 -17.512 -7.681 1.00 73.44 81 ILE A N 1
ATOM 660 C CA . ILE A 1 81 ? -4.315 -18.368 -7.725 1.00 73.44 81 ILE A CA 1
ATOM 661 C C . ILE A 1 81 ? -4.744 -19.606 -8.501 1.00 73.44 81 ILE A C 1
ATOM 663 O O . ILE A 1 81 ? -5.453 -20.450 -7.951 1.00 73.44 81 ILE A O 1
ATOM 667 N N . GLU A 1 82 ? -4.373 -19.674 -9.775 1.00 67.25 82 GLU A N 1
ATOM 668 C CA . GLU A 1 82 ? -4.441 -20.924 -10.529 1.00 67.25 82 GLU A CA 1
ATOM 669 C C . GLU A 1 82 ? -3.355 -21.850 -9.968 1.00 67.25 82 GLU A C 1
ATOM 671 O O . GLU A 1 82 ? -2.204 -21.437 -9.801 1.00 67.25 82 GLU A O 1
ATOM 676 N N . ARG A 1 83 ? -3.775 -23.040 -9.529 1.00 53.91 83 ARG A N 1
ATOM 677 C CA . ARG A 1 83 ? -2.897 -24.087 -8.997 1.00 53.91 83 ARG A CA 1
ATOM 678 C C . ARG A 1 83 ? -2.413 -24.979 -10.122 1.00 53.91 83 ARG A C 1
ATOM 680 O O . ARG A 1 83 ? -3.253 -25.278 -10.997 1.00 53.91 83 ARG A O 1
#